Protein AF-A0A1A8K4T9-F1 (afdb_monomer_lite)

Sequence (135 aa):
AVCRKHELTQFELEQASQDLISKKQQREELATGIVRTFSFKGMTNKIFGQEAPEQREARLNLLEELTSEGEEAVKEKTAECDEHAERAVTDILQFKEQKDKDLQEALISYALMQISMCKKGIQV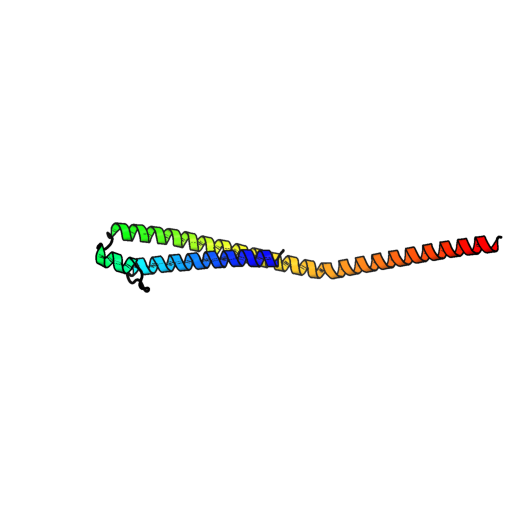WSNARESFLKM

Organism: Nothobranchius kuhntae (NCBI:txid321403)

pLDDT: mean 87.82, std 13.77, range [46.97, 98.44]

Secondary structure (DSSP, 8-state):
-HHHHHHHHHHHHHHHHHHHHHHHHHHHHHHH---SS--HHHHHHHHS-PPPHHHHHHHHHHHHHHHHHHHHHHHHHHHHHHHHHHHHHHHHHHHHHHHHHHHHHHHHHHHHHHHHHHHHHHHHHHHHHHHHHT-

InterPro domains:
  IPR027267 AH/BAR domain superfamily [G3DSA:1.20.1270.60] (1-133)
  IPR034783 Sorting nexin-4 [PTHR46596] (1-135)

Foldseek 3Di:
DLVVVLVVLVVQLVVLVVVLVVLVVVLVCLVVVDPVDPDPVVVCCVVVHHDDPVVSVVVNVVSVVVNVVSVVSSVVSVVVSVVSVVVSVVVVVVCVVVVVVVVVVVVVVVVVVVVVVVVVVVVVVVVVVVVVVVD

Structure (mmCIF, N/CA/C/O backbone):
data_AF-A0A1A8K4T9-F1
#
_entry.id   AF-A0A1A8K4T9-F1
#
loop_
_atom_site.group_PDB
_atom_site.id
_atom_site.type_symbol
_atom_site.label_atom_id
_atom_site.label_alt_id
_atom_site.label_comp_id
_atom_site.label_asym_id
_atom_site.label_entity_id
_atom_site.label_seq_id
_atom_site.pdbx_PDB_ins_code
_atom_site.Cartn_x
_atom_site.Cartn_y
_atom_site.Cartn_z
_atom_site.occupancy
_atom_site.B_iso_or_equiv
_atom_site.auth_seq_id
_atom_site.auth_comp_id
_atom_site.auth_asym_id
_atom_site.auth_atom_id
_atom_site.pdbx_PDB_model_num
ATOM 1 N N . ALA A 1 1 ? 5.969 3.194 -2.133 1.00 80.31 1 ALA A N 1
ATOM 2 C CA . ALA A 1 1 ? 4.819 3.925 -1.557 1.00 80.31 1 ALA A CA 1
ATOM 3 C C . ALA A 1 1 ? 3.693 2.970 -1.161 1.00 80.31 1 ALA A C 1
ATOM 5 O O . ALA A 1 1 ? 3.321 2.983 0.002 1.00 80.31 1 ALA A O 1
ATOM 6 N N . VAL A 1 2 ? 3.224 2.101 -2.070 1.00 89.69 2 VAL A N 1
ATOM 7 C CA . VAL A 1 2 ? 2.132 1.132 -1.826 1.00 89.69 2 VAL A CA 1
ATOM 8 C C . VAL A 1 2 ? 2.368 0.230 -0.604 1.00 89.69 2 VAL A C 1
ATOM 10 O O . VAL A 1 2 ? 1.526 0.210 0.289 1.00 89.69 2 VAL A O 1
ATOM 13 N N . CYS A 1 3 ? 3.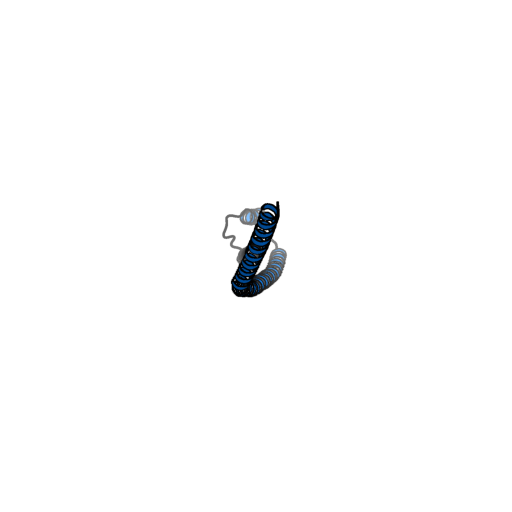526 -0.442 -0.514 1.00 91.31 3 CYS A N 1
ATOM 14 C CA . CYS A 1 3 ? 3.833 -1.340 0.612 1.00 91.31 3 CYS A CA 1
ATOM 15 C C . CYS A 1 3 ? 3.928 -0.593 1.946 1.00 91.31 3 CYS A C 1
ATOM 17 O O . CYS A 1 3 ? 3.291 -0.981 2.911 1.00 91.31 3 CYS A O 1
ATOM 19 N N . ARG A 1 4 ? 4.637 0.543 1.975 1.00 93.88 4 ARG A N 1
ATOM 20 C CA . ARG A 1 4 ? 4.757 1.371 3.185 1.00 93.88 4 ARG A CA 1
ATOM 21 C C . ARG A 1 4 ? 3.402 1.885 3.679 1.00 93.88 4 ARG A C 1
ATOM 23 O O . ARG A 1 4 ? 3.182 1.964 4.878 1.00 93.88 4 ARG A O 1
ATOM 30 N N . LYS A 1 5 ? 2.500 2.258 2.763 1.00 92.50 5 LYS A N 1
ATOM 31 C CA . LYS A 1 5 ? 1.137 2.657 3.132 1.00 92.50 5 LYS A CA 1
ATOM 32 C C . LYS A 1 5 ? 0.361 1.473 3.712 1.00 92.50 5 LYS A C 1
ATOM 34 O O . LYS A 1 5 ? -0.273 1.648 4.738 1.00 92.50 5 LYS A O 1
ATOM 39 N N . HIS A 1 6 ? 0.476 0.289 3.108 1.00 93.69 6 HIS A N 1
ATOM 40 C CA . HIS A 1 6 ? -0.150 -0.930 3.626 1.00 93.69 6 HIS A CA 1
ATOM 41 C C . HIS A 1 6 ? 0.351 -1.286 5.035 1.00 93.69 6 HIS A C 1
ATOM 43 O O . HIS A 1 6 ? -0.455 -1.569 5.908 1.00 93.69 6 HIS A O 1
ATOM 49 N N . GLU A 1 7 ? 1.661 -1.207 5.277 1.00 94.69 7 GLU A N 1
ATOM 50 C CA . GLU A 1 7 ? 2.256 -1.437 6.602 1.00 94.69 7 GLU A CA 1
ATOM 51 C C . GLU A 1 7 ? 1.705 -0.467 7.656 1.00 94.69 7 GLU A C 1
ATOM 53 O O . GLU A 1 7 ? 1.384 -0.882 8.765 1.00 94.69 7 GLU A O 1
ATOM 58 N N . LEU A 1 8 ? 1.567 0.817 7.309 1.00 95.81 8 LEU A N 1
ATOM 59 C CA . LEU A 1 8 ? 1.017 1.829 8.214 1.00 95.81 8 LEU A CA 1
ATOM 60 C C . LEU A 1 8 ? -0.464 1.585 8.522 1.00 95.81 8 LEU A C 1
ATOM 62 O O . LEU A 1 8 ? -0.839 1.574 9.689 1.00 95.81 8 LEU A O 1
ATOM 66 N N . THR A 1 9 ? -1.297 1.352 7.505 1.00 94.38 9 THR A N 1
ATOM 67 C CA . THR A 1 9 ? -2.736 1.116 7.715 1.00 94.38 9 THR A CA 1
ATOM 68 C C . THR A 1 9 ? -2.981 -0.176 8.494 1.00 94.38 9 THR A C 1
ATOM 70 O O . THR A 1 9 ? -3.826 -0.211 9.384 1.00 94.38 9 THR A O 1
ATOM 73 N N . GLN A 1 10 ? -2.192 -1.219 8.216 1.00 95.31 10 GLN A N 1
ATOM 74 C CA . GLN A 1 10 ? -2.229 -2.478 8.957 1.00 95.31 10 GLN A CA 1
ATOM 75 C C . GLN A 1 10 ? -1.843 -2.275 10.428 1.00 95.31 10 GLN A C 1
ATOM 77 O O . GLN A 1 10 ? -2.522 -2.780 11.319 1.00 95.31 10 GLN A O 1
ATOM 82 N N . PHE A 1 11 ? -0.791 -1.497 10.693 1.00 96.88 11 PHE A N 1
ATOM 83 C CA . PHE A 1 11 ? -0.378 -1.166 12.056 1.00 96.88 11 PHE A CA 1
ATOM 84 C C . PHE A 1 11 ? -1.472 -0.407 12.826 1.00 96.88 11 PHE A C 1
ATOM 86 O O . PHE A 1 11 ? -1.756 -0.731 13.977 1.00 96.88 11 PHE A O 1
ATOM 93 N N . GLU A 1 12 ? -2.123 0.572 12.195 1.00 95.94 12 GLU A N 1
ATOM 94 C CA . GLU A 1 12 ? -3.229 1.317 12.811 1.00 95.94 12 GLU A CA 1
ATOM 95 C C . GLU A 1 12 ? -4.427 0.412 13.145 1.00 95.94 12 GLU A C 1
ATOM 97 O O . GLU A 1 12 ? -5.022 0.543 14.218 1.00 95.94 12 GLU A O 1
ATOM 102 N N . LEU A 1 13 ? -4.759 -0.539 12.264 1.00 97.06 13 LEU A N 1
ATOM 103 C CA . LEU A 1 13 ? -5.798 -1.542 12.511 1.00 97.06 13 LEU A CA 1
ATOM 104 C C . LEU A 1 13 ? -5.445 -2.455 13.695 1.00 97.06 13 LEU A C 1
ATOM 106 O O . LEU A 1 13 ? -6.299 -2.739 14.541 1.00 97.06 13 LEU A O 1
ATOM 110 N N . GLU A 1 14 ? -4.197 -2.916 13.769 1.00 97.12 14 GLU A N 1
ATOM 111 C CA . GLU A 1 14 ? -3.710 -3.757 14.865 1.00 97.12 14 GLU A CA 1
ATOM 112 C C . GLU A 1 14 ? -3.765 -3.016 16.204 1.00 97.12 14 GLU A C 1
ATOM 114 O O . GLU A 1 14 ? -4.231 -3.579 17.198 1.00 97.12 14 GLU A O 1
ATOM 119 N N . GLN A 1 15 ? -3.383 -1.736 16.221 1.00 97.12 15 GLN A N 1
ATOM 120 C CA . GLN A 1 15 ? -3.471 -0.891 17.408 1.00 97.12 15 GLN A CA 1
ATOM 121 C C . GLN A 1 15 ? -4.925 -0.701 17.865 1.00 97.12 15 GLN A C 1
ATOM 123 O O . GLN A 1 15 ? -5.238 -0.954 19.030 1.00 97.12 15 GLN A O 1
ATOM 128 N N . ALA A 1 16 ? -5.833 -0.346 16.949 1.00 95.81 16 ALA A N 1
ATOM 129 C CA . ALA A 1 16 ? -7.257 -0.197 17.257 1.00 95.81 16 ALA A CA 1
ATOM 130 C C . ALA A 1 16 ? -7.873 -1.508 17.783 1.00 95.81 16 ALA A C 1
ATOM 132 O O . ALA A 1 16 ? -8.659 -1.509 18.735 1.00 95.81 16 ALA A O 1
ATOM 133 N N . SER A 1 17 ? -7.472 -2.644 17.205 1.00 95.69 17 SER A N 1
ATOM 134 C CA . SER A 1 17 ? -7.921 -3.972 17.633 1.00 95.69 17 SER A CA 1
ATOM 135 C C . SER A 1 17 ? -7.424 -4.314 19.037 1.00 95.69 17 SER A C 1
ATOM 137 O O . SER A 1 17 ? -8.187 -4.828 19.860 1.00 95.69 17 SER A O 1
ATOM 139 N N . GLN A 1 18 ? -6.162 -4.006 19.342 1.00 96.31 18 GLN A N 1
ATOM 140 C CA . GLN A 1 18 ? -5.582 -4.233 20.663 1.00 96.31 18 GLN A CA 1
ATOM 141 C C . GLN A 1 18 ? -6.245 -3.358 21.737 1.00 96.31 18 GLN A C 1
ATOM 143 O O . GLN A 1 18 ? -6.553 -3.851 22.828 1.00 96.31 18 GLN A O 1
ATOM 148 N N . ASP A 1 19 ? -6.528 -2.095 21.421 1.00 94.44 19 ASP A N 1
ATOM 149 C CA . ASP A 1 19 ? -7.235 -1.177 22.316 1.00 94.44 19 ASP A CA 1
ATOM 150 C C . ASP A 1 19 ? -8.654 -1.672 22.623 1.00 94.44 19 ASP A C 1
ATOM 152 O O . ASP A 1 19 ? -9.079 -1.682 23.784 1.00 94.44 19 ASP A O 1
ATOM 156 N N . LEU A 1 20 ? -9.373 -2.164 21.609 1.00 94.31 20 LEU A N 1
ATOM 157 C CA . LEU A 1 20 ? -10.694 -2.762 21.787 1.00 94.31 20 LEU A CA 1
ATOM 158 C C . LEU A 1 20 ? -10.650 -4.006 22.687 1.00 94.31 20 LEU A C 1
ATOM 160 O O . LEU A 1 20 ? -11.482 -4.148 23.586 1.00 94.31 20 LEU A O 1
ATOM 164 N N . ILE A 1 21 ? -9.679 -4.900 22.475 1.00 94.88 21 ILE A N 1
ATOM 165 C CA . ILE A 1 21 ? -9.489 -6.097 23.311 1.00 94.88 21 ILE A CA 1
ATOM 166 C C . ILE A 1 21 ? -9.254 -5.694 24.772 1.00 94.88 21 ILE A C 1
ATOM 168 O O . ILE A 1 21 ? -9.897 -6.239 25.671 1.00 94.88 21 ILE A O 1
ATOM 172 N N . SER A 1 22 ? -8.391 -4.702 25.010 1.00 92.25 22 SER A N 1
ATOM 173 C CA . SER A 1 22 ? -8.107 -4.174 26.349 1.00 92.25 22 SER A CA 1
ATOM 174 C C . SER A 1 22 ? -9.366 -3.616 27.024 1.00 92.25 22 SER A C 1
ATOM 176 O O . SER A 1 22 ? -9.666 -3.965 28.169 1.00 92.25 22 SER A O 1
ATOM 178 N N . LYS A 1 23 ? -10.163 -2.812 26.308 1.00 91.38 23 LYS A N 1
ATOM 179 C CA . LYS A 1 23 ? -11.433 -2.263 26.817 1.00 91.38 23 LYS A CA 1
ATOM 180 C C . LYS A 1 23 ? -12.453 -3.361 27.144 1.00 91.38 23 LYS A C 1
ATOM 182 O O . LYS A 1 23 ? -13.047 -3.342 28.225 1.00 91.38 23 LYS A O 1
ATOM 187 N N . LYS A 1 24 ? -12.607 -4.362 26.268 1.00 90.75 24 LYS A N 1
ATOM 188 C CA . LYS A 1 24 ? -13.483 -5.526 26.505 1.00 90.75 24 LYS A CA 1
ATOM 189 C C . LYS A 1 24 ? -13.058 -6.315 27.741 1.00 90.75 24 LYS A C 1
ATOM 191 O O . LYS A 1 24 ? -13.911 -6.687 28.547 1.00 90.75 24 LYS A O 1
ATOM 196 N N . GLN A 1 25 ? -11.754 -6.513 27.925 1.00 89.06 25 GLN A N 1
ATOM 197 C CA . GLN A 1 25 ? -11.217 -7.184 29.104 1.00 89.06 25 GLN A CA 1
ATOM 198 C C . GLN A 1 25 ? -11.499 -6.389 30.389 1.00 89.06 25 GLN A C 1
ATOM 200 O O . GLN A 1 25 ? -11.975 -6.961 31.368 1.00 89.06 25 GLN A O 1
ATOM 205 N N . GLN A 1 26 ? -11.290 -5.067 30.383 1.00 86.00 26 GLN A N 1
ATOM 206 C CA . GLN A 1 26 ? -11.610 -4.211 31.533 1.00 86.00 26 GLN A CA 1
ATOM 207 C C . GLN A 1 26 ? -13.096 -4.279 31.906 1.00 86.00 26 GLN A C 1
ATOM 209 O O . GLN A 1 26 ? -13.426 -4.360 33.090 1.00 86.00 26 GLN A O 1
ATOM 214 N N . ARG A 1 27 ? -13.994 -4.292 30.910 1.00 87.12 27 ARG A N 1
ATOM 215 C CA . ARG A 1 27 ? -15.441 -4.456 31.125 1.00 87.12 27 ARG A CA 1
ATOM 216 C C . ARG A 1 27 ? -15.764 -5.806 31.764 1.00 87.12 27 ARG A C 1
ATOM 218 O O . ARG A 1 27 ? -16.536 -5.852 32.717 1.00 87.12 27 ARG A O 1
ATOM 225 N N . GLU A 1 28 ? -15.169 -6.894 31.277 1.00 85.25 28 GLU A N 1
ATOM 226 C CA . GLU A 1 28 ? -15.391 -8.242 31.817 1.00 85.25 28 GLU A CA 1
ATOM 227 C C . GLU A 1 28 ? -14.910 -8.366 33.275 1.00 85.25 28 GLU A C 1
ATOM 229 O O . GLU A 1 28 ? -15.619 -8.913 34.126 1.00 85.25 28 GLU A O 1
ATOM 234 N N . GLU A 1 29 ? -13.743 -7.802 33.594 1.00 82.88 29 GLU A N 1
ATOM 235 C CA . GLU A 1 29 ? -13.197 -7.757 34.957 1.00 82.88 29 GLU A CA 1
ATOM 236 C C . GLU A 1 29 ? -14.102 -6.945 35.905 1.00 82.88 29 GLU A C 1
ATOM 238 O O . GLU A 1 29 ? -14.387 -7.380 37.025 1.00 82.88 29 GLU A O 1
ATOM 243 N N . LEU A 1 30 ? -14.621 -5.799 35.447 1.00 79.94 30 LEU A N 1
ATOM 244 C CA . LEU A 1 30 ? -15.561 -4.964 36.206 1.00 79.94 30 LEU A CA 1
ATOM 245 C C . LEU A 1 30 ? -16.948 -5.597 36.363 1.00 79.94 30 LEU A C 1
ATOM 247 O O . LEU A 1 30 ? -17.574 -5.412 37.408 1.00 79.94 30 LEU A O 1
ATOM 251 N N . ALA A 1 31 ? -17.433 -6.359 35.382 1.00 79.44 31 ALA A N 1
ATOM 252 C CA . ALA A 1 31 ? -18.727 -7.038 35.444 1.00 79.44 31 ALA A CA 1
ATOM 253 C C . ALA A 1 31 ? -18.682 -8.263 36.372 1.00 79.44 31 ALA A C 1
ATOM 255 O O . ALA A 1 31 ? -19.521 -8.408 37.260 1.00 79.44 31 ALA A O 1
ATOM 256 N N . THR A 1 32 ? -17.660 -9.109 36.230 1.00 77.62 32 THR A N 1
ATOM 257 C CA . THR A 1 32 ? -17.518 -10.348 37.015 1.00 77.62 32 THR A CA 1
ATOM 258 C C . THR A 1 32 ? -16.976 -10.113 38.425 1.00 77.62 32 THR A C 1
ATOM 260 O O . THR A 1 32 ? -17.182 -10.941 39.310 1.00 77.62 32 THR A O 1
ATOM 263 N N . GLY A 1 33 ? -16.286 -8.990 38.664 1.00 63.62 33 GLY A N 1
ATOM 264 C CA . GLY A 1 33 ? -15.627 -8.699 39.941 1.00 63.62 33 GLY A CA 1
ATOM 265 C C . GLY A 1 33 ? -14.407 -9.587 40.227 1.00 63.62 33 GLY A C 1
ATOM 266 O O . GLY A 1 33 ? -13.808 -9.473 41.297 1.00 63.62 33 GLY A O 1
ATOM 267 N N . ILE A 1 34 ? -14.028 -10.458 39.285 1.00 56.75 34 ILE A N 1
ATOM 268 C CA . ILE A 1 34 ? -12.851 -11.321 39.362 1.00 56.75 34 ILE A CA 1
ATOM 269 C C . ILE A 1 34 ? -11.733 -10.634 38.585 1.00 56.75 34 ILE A C 1
ATOM 271 O O . ILE A 1 34 ? -11.676 -10.693 37.359 1.00 56.75 34 ILE A O 1
ATOM 275 N N . VAL A 1 35 ? -10.812 -9.997 39.306 1.00 55.38 35 VAL A N 1
ATOM 276 C CA . VAL A 1 35 ? -9.570 -9.513 38.700 1.00 55.38 35 VAL A CA 1
ATOM 277 C C . VAL A 1 35 ? -8.670 -10.731 38.479 1.00 55.38 35 VAL A C 1
ATOM 279 O O . VAL A 1 35 ? -8.152 -11.301 39.439 1.00 55.38 35 VAL A O 1
ATOM 282 N N . ARG A 1 36 ? -8.515 -11.178 37.224 1.00 55.78 36 ARG A N 1
ATOM 283 C CA . ARG A 1 36 ? -7.702 -12.366 36.872 1.00 55.78 36 ARG A CA 1
ATOM 284 C C . ARG A 1 36 ? -6.195 -12.153 37.058 1.00 55.78 36 ARG A C 1
ATOM 286 O O . ARG A 1 36 ? -5.424 -13.102 36.963 1.00 55.78 36 ARG A O 1
ATOM 293 N N . THR A 1 37 ? -5.767 -10.932 37.356 1.00 52.06 37 THR A N 1
ATOM 294 C CA . THR A 1 37 ? -4.380 -10.570 37.659 1.00 52.06 37 THR A CA 1
ATOM 295 C C . THR A 1 37 ? -4.277 -9.989 39.070 1.00 52.06 37 THR A C 1
ATOM 297 O O . THR A 1 37 ? -5.177 -9.297 39.542 1.00 52.06 37 THR A O 1
ATOM 300 N N . PHE A 1 38 ? -3.178 -10.274 39.777 1.00 46.97 38 PHE A N 1
ATOM 301 C CA . PHE A 1 38 ? -2.850 -9.658 41.071 1.00 46.97 38 PHE A CA 1
ATOM 302 C C . PHE A 1 38 ? -2.639 -8.143 40.878 1.00 46.97 38 PHE A C 1
ATOM 304 O O . PHE A 1 38 ? -1.526 -7.659 40.706 1.00 46.97 38 PHE A O 1
ATOM 311 N N . SER A 1 39 ? -3.734 -7.390 40.835 1.00 54.22 39 SER A N 1
ATOM 312 C CA . SER A 1 39 ? -3.743 -5.944 40.635 1.00 54.22 39 SER A CA 1
ATOM 313 C C . SER A 1 39 ? -3.827 -5.224 41.975 1.00 54.22 39 SER A C 1
ATOM 315 O O . SER A 1 39 ? -4.618 -5.604 42.844 1.00 54.22 39 SER A O 1
ATOM 317 N N . PHE A 1 40 ? -3.089 -4.120 42.114 1.00 53.97 40 PHE A N 1
ATOM 318 C CA . PHE A 1 40 ? -3.197 -3.192 43.247 1.00 53.97 40 PHE A CA 1
ATOM 319 C C . PHE A 1 40 ? -4.652 -2.752 43.518 1.00 53.97 40 PHE A C 1
ATOM 321 O O . PHE A 1 40 ? -5.004 -2.540 44.677 1.00 53.97 40 PHE A O 1
ATOM 328 N N . LYS A 1 41 ? -5.525 -2.724 42.493 1.00 57.31 41 LYS A N 1
ATOM 329 C CA . LYS A 1 41 ? -6.968 -2.436 42.636 1.00 57.31 41 LYS A CA 1
ATOM 330 C C . LYS A 1 41 ? -7.733 -3.484 43.461 1.00 57.31 41 LYS A C 1
ATOM 332 O O . LYS A 1 41 ? -8.648 -3.142 44.207 1.00 57.31 41 LYS A O 1
ATOM 337 N N . GLY A 1 42 ? -7.347 -4.759 43.370 1.00 56.59 42 GLY A N 1
ATOM 338 C CA . GLY A 1 42 ? -7.932 -5.830 44.186 1.00 56.59 42 GLY A CA 1
ATOM 339 C C . GLY A 1 42 ? -7.529 -5.729 45.661 1.00 56.59 42 GLY A C 1
ATOM 340 O O . GLY A 1 42 ? -8.290 -6.123 46.546 1.00 56.59 42 GLY A O 1
ATOM 341 N N . MET A 1 43 ? -6.354 -5.150 45.930 1.00 57.38 43 MET A N 1
ATOM 342 C CA . MET A 1 43 ? -5.861 -4.901 47.284 1.00 57.38 43 MET A CA 1
ATOM 343 C C . MET A 1 43 ? -6.508 -3.651 47.899 1.00 57.38 43 MET A C 1
ATOM 345 O O . MET A 1 43 ? -6.901 -3.689 49.063 1.00 57.38 43 MET A O 1
ATOM 349 N N . THR A 1 44 ? -6.728 -2.584 47.121 1.00 58.59 44 THR A N 1
ATOM 350 C CA . THR A 1 44 ? -7.448 -1.388 47.593 1.00 58.59 44 THR A CA 1
ATOM 351 C C . THR A 1 44 ? -8.917 -1.663 47.902 1.00 58.59 44 THR A C 1
ATOM 353 O O . THR A 1 44 ? -9.389 -1.173 48.918 1.00 58.59 44 THR A O 1
ATOM 356 N N . ASN A 1 45 ? -9.624 -2.508 47.139 1.00 58.12 45 ASN A N 1
ATOM 357 C CA . ASN A 1 45 ? -11.017 -2.874 47.462 1.00 58.12 45 ASN A CA 1
ATOM 358 C C . ASN A 1 45 ? -11.160 -3.632 48.794 1.00 58.12 45 ASN A C 1
ATOM 360 O O . ASN A 1 45 ? -12.214 -3.576 49.423 1.00 58.12 45 ASN A O 1
ATOM 364 N N . LYS A 1 46 ? -10.109 -4.331 49.246 1.00 58.91 46 LYS A N 1
ATOM 365 C CA . LYS A 1 46 ? -10.085 -4.970 50.573 1.00 58.91 46 LYS A CA 1
ATOM 366 C C . LYS A 1 46 ? -9.728 -3.999 51.704 1.00 58.91 46 LYS A C 1
ATOM 368 O O . LYS A 1 46 ? -10.051 -4.291 52.849 1.00 58.91 46 LYS A O 1
ATOM 373 N N . ILE A 1 47 ? -9.071 -2.877 51.398 1.00 56.97 47 ILE A N 1
ATOM 374 C CA . ILE A 1 47 ? -8.564 -1.909 52.388 1.00 56.97 47 ILE A CA 1
ATOM 375 C C . ILE A 1 47 ? -9.478 -0.675 52.514 1.00 56.97 47 ILE A C 1
ATOM 377 O O . ILE A 1 47 ? -9.608 -0.130 53.604 1.00 56.97 47 ILE A O 1
ATOM 381 N N . PHE A 1 48 ? -10.144 -0.253 51.435 1.00 60.12 48 PHE A N 1
ATOM 382 C CA . PHE A 1 48 ? -10.944 0.979 51.366 1.00 60.12 48 PHE A CA 1
ATOM 383 C C . PHE A 1 48 ? -12.461 0.745 51.239 1.00 60.12 48 PHE A C 1
ATOM 385 O O . PHE A 1 48 ? -13.224 1.707 51.227 1.00 60.12 48 PHE A O 1
ATOM 392 N N . GLY A 1 49 ? -12.908 -0.515 51.206 1.00 58.22 49 GLY A N 1
ATOM 393 C CA . GLY A 1 49 ? -14.317 -0.884 51.039 1.00 58.22 49 GLY A CA 1
ATOM 394 C C . GLY A 1 49 ? -14.722 -1.076 49.574 1.00 58.22 49 GLY A C 1
ATOM 395 O O . GLY A 1 49 ? -14.023 -0.651 48.655 1.00 58.22 49 GLY A O 1
ATOM 396 N N . GLN A 1 50 ? -15.842 -1.774 49.353 1.00 61.47 50 GLN A N 1
ATOM 397 C CA . GLN A 1 50 ? -16.414 -1.939 48.016 1.00 61.47 50 GLN A CA 1
ATOM 398 C C . GLN A 1 50 ? -16.867 -0.585 47.469 1.00 61.47 50 GLN A C 1
ATOM 400 O O . GLN A 1 50 ? -17.549 0.178 48.150 1.00 61.47 50 GLN A O 1
ATOM 405 N N . GLU A 1 51 ? -16.497 -0.319 46.220 1.00 65.19 51 GLU A N 1
ATOM 406 C CA . GLU A 1 51 ? -16.984 0.821 45.453 1.00 65.19 51 GLU A CA 1
ATOM 407 C C . GLU A 1 51 ? -18.522 0.829 45.420 1.00 65.19 51 GLU A C 1
ATOM 409 O O . GLU A 1 51 ? -19.147 -0.229 45.291 1.00 65.19 51 GLU A O 1
ATOM 414 N N . ALA A 1 52 ? -19.131 2.012 45.569 1.00 70.62 52 ALA A N 1
ATOM 415 C CA . ALA A 1 52 ? -20.583 2.142 45.599 1.00 70.62 52 ALA A CA 1
ATOM 416 C C . ALA A 1 52 ? -21.195 1.573 44.302 1.00 70.62 52 ALA A C 1
ATOM 418 O O . ALA A 1 52 ? -20.649 1.811 43.219 1.00 70.62 52 ALA A O 1
ATOM 419 N N . PRO A 1 53 ? -22.322 0.842 44.378 1.00 72.94 53 PRO A N 1
ATOM 420 C CA . PRO A 1 53 ? -22.917 0.180 43.216 1.00 72.94 53 PRO A CA 1
ATOM 421 C C . PRO A 1 53 ? -23.208 1.155 42.064 1.00 72.94 53 PRO A C 1
ATOM 423 O O . PRO A 1 53 ? -22.918 0.828 40.917 1.00 72.94 53 PRO A O 1
ATOM 426 N N . GLU A 1 54 ? -23.634 2.382 42.373 1.00 77.94 54 GLU A N 1
ATOM 427 C CA . GLU A 1 54 ? -23.854 3.451 41.386 1.00 77.94 54 GLU A CA 1
ATOM 428 C C . GLU A 1 54 ? -22.567 3.866 40.647 1.00 77.94 54 GLU A C 1
ATOM 430 O O . GLU A 1 54 ? -22.582 4.096 39.439 1.00 77.94 54 GLU A O 1
ATOM 435 N N . GLN A 1 55 ? -21.419 3.924 41.335 1.00 78.56 55 GLN A N 1
ATOM 436 C CA . GLN A 1 55 ? -20.135 4.265 40.705 1.00 78.56 55 GLN A CA 1
ATOM 437 C C . GLN A 1 55 ? -19.615 3.133 39.813 1.00 78.56 55 GLN A C 1
ATOM 439 O O . GLN A 1 55 ? -19.008 3.390 38.769 1.00 78.56 55 GLN A O 1
ATOM 444 N N . ARG A 1 56 ? -19.863 1.879 40.205 1.00 77.31 56 ARG A N 1
ATOM 445 C CA . ARG A 1 56 ? -19.526 0.704 39.394 1.00 77.31 56 ARG A CA 1
ATOM 446 C C . ARG A 1 56 ? -20.369 0.652 38.122 1.00 77.31 56 ARG A C 1
ATOM 448 O O . ARG A 1 56 ? -19.823 0.397 37.052 1.00 77.31 56 ARG A O 1
ATOM 455 N N . GLU A 1 57 ? -21.665 0.920 38.234 1.00 83.00 57 GLU A N 1
ATOM 456 C CA . GLU A 1 57 ? -22.591 0.972 37.101 1.00 83.00 57 GLU A CA 1
ATOM 457 C C . GLU A 1 57 ? -22.232 2.107 36.132 1.00 83.00 57 GLU A C 1
ATOM 459 O O . GLU A 1 57 ? -22.103 1.871 34.933 1.00 83.00 57 GLU A O 1
ATOM 464 N N . ALA A 1 58 ? -21.921 3.304 36.642 1.00 85.75 58 ALA A N 1
ATOM 465 C CA . ALA A 1 58 ? -21.457 4.417 35.813 1.00 85.75 58 ALA A CA 1
ATOM 466 C C . ALA A 1 58 ? -20.176 4.081 35.021 1.00 85.75 58 ALA A C 1
ATOM 468 O O . ALA A 1 58 ? -20.060 4.427 33.846 1.00 85.75 58 ALA A O 1
ATOM 469 N N . ARG A 1 59 ? -19.216 3.371 35.633 1.00 84.81 59 ARG A N 1
ATOM 470 C CA . ARG A 1 59 ? -18.000 2.913 34.935 1.00 84.81 59 ARG A CA 1
ATOM 471 C C . ARG A 1 59 ? -18.265 1.812 33.916 1.00 84.81 59 ARG A C 1
ATOM 473 O O . ARG A 1 59 ? -17.581 1.776 32.898 1.00 84.81 59 ARG A O 1
ATOM 480 N N . LEU A 1 60 ? -19.211 0.914 34.189 1.00 86.75 60 LEU A N 1
ATOM 481 C CA . LEU A 1 60 ? -19.620 -0.113 33.231 1.00 86.75 60 LEU A CA 1
ATOM 482 C C . LEU A 1 60 ? -20.247 0.522 31.989 1.00 86.75 60 LEU A C 1
ATOM 484 O O . LEU A 1 60 ? -19.833 0.180 30.886 1.00 86.75 60 LEU A O 1
ATOM 488 N N . ASN A 1 61 ? -21.143 1.494 32.172 1.00 90.12 61 ASN A N 1
ATOM 489 C CA . ASN A 1 61 ? -21.767 2.225 31.068 1.00 90.12 61 ASN A CA 1
ATOM 490 C C . ASN A 1 61 ? -20.723 2.973 30.225 1.00 90.12 61 ASN A C 1
ATOM 492 O O . ASN A 1 61 ? -20.735 2.872 29.002 1.00 90.12 61 ASN A O 1
ATOM 496 N N . LEU A 1 62 ? -19.760 3.644 30.871 1.00 91.75 62 LEU A N 1
ATOM 497 C CA . LEU A 1 62 ? -18.657 4.305 30.167 1.00 91.75 62 LEU A CA 1
ATOM 498 C C . LEU A 1 62 ? -17.799 3.309 29.368 1.00 91.75 62 LEU A C 1
ATOM 500 O O . LEU A 1 62 ? -17.425 3.579 28.232 1.00 91.75 62 LEU A O 1
ATOM 504 N N . LEU A 1 63 ? -17.465 2.151 29.946 1.00 90.38 63 LEU A N 1
ATOM 505 C CA . LEU A 1 63 ? -16.700 1.123 29.233 1.00 90.38 63 LEU A CA 1
ATOM 506 C C . LEU A 1 63 ? -17.484 0.514 28.071 1.00 90.38 63 LEU A C 1
ATOM 508 O O . LEU A 1 63 ? -16.871 0.098 27.092 1.00 90.38 63 LEU A O 1
ATOM 512 N N . GLU A 1 64 ? -18.807 0.441 28.169 1.00 92.38 64 GLU A N 1
ATOM 513 C CA . GLU A 1 64 ? -19.677 -0.036 27.098 1.00 92.38 64 GLU A CA 1
A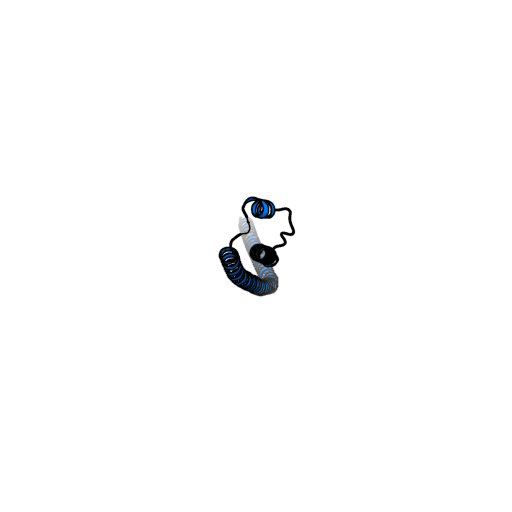TOM 514 C C . GLU A 1 64 ? -19.716 0.949 25.925 1.00 92.38 64 GLU A C 1
ATOM 516 O O . GLU A 1 64 ? -19.493 0.533 24.790 1.00 92.38 64 GLU A O 1
ATOM 521 N N . GLU A 1 65 ? -19.852 2.248 26.199 1.00 94.62 65 GLU A N 1
ATOM 522 C CA . GLU A 1 65 ? -19.735 3.314 25.194 1.00 94.62 65 GLU A CA 1
ATOM 523 C C . GLU A 1 65 ? -18.358 3.285 24.512 1.00 94.62 65 GLU A C 1
ATOM 525 O O . GLU A 1 65 ? -18.263 3.131 23.296 1.00 94.62 65 GLU A O 1
ATOM 530 N N . LEU A 1 66 ? -17.276 3.273 25.298 1.00 93.00 66 LEU A N 1
ATOM 531 C CA . LEU A 1 66 ? -15.905 3.195 24.783 1.00 93.00 66 LEU A CA 1
ATOM 532 C C . LEU A 1 66 ? -15.620 1.907 23.994 1.00 93.00 66 LEU A C 1
ATOM 534 O O . LEU A 1 66 ? -14.710 1.899 23.157 1.00 93.00 66 LEU A O 1
ATOM 538 N N . THR A 1 67 ? -16.321 0.811 24.304 1.00 93.69 67 THR A N 1
ATOM 539 C CA . THR A 1 67 ? -16.233 -0.454 23.559 1.00 93.69 67 THR A CA 1
ATOM 540 C C . THR A 1 67 ? -16.961 -0.328 22.229 1.00 93.69 67 THR A C 1
ATOM 542 O O . THR A 1 67 ? -16.392 -0.721 21.217 1.00 93.69 67 THR A O 1
ATOM 545 N N . SER A 1 68 ? -18.159 0.262 22.214 1.00 96.50 68 SER A N 1
ATOM 546 C CA . SER A 1 68 ? -18.913 0.532 20.986 1.00 96.50 68 SER A CA 1
ATOM 547 C C . SER A 1 68 ? -18.121 1.426 20.028 1.00 96.50 68 SER A C 1
ATOM 549 O O . SER A 1 68 ? -17.968 1.088 18.858 1.00 96.50 68 SER A O 1
ATOM 551 N N . GLU A 1 69 ? -17.539 2.518 20.530 1.00 95.19 69 GLU A N 1
ATOM 552 C CA . GLU A 1 69 ? -16.655 3.390 19.744 1.00 95.19 69 GLU A CA 1
ATOM 553 C C . GLU A 1 69 ? -15.431 2.634 19.207 1.00 95.19 69 GLU A C 1
ATOM 555 O O . GLU A 1 69 ? -15.019 2.816 18.064 1.00 95.19 69 GLU A O 1
ATOM 560 N N . GLY A 1 70 ? -14.841 1.754 20.024 1.00 95.38 70 GLY A N 1
ATOM 561 C CA . GLY A 1 70 ? -13.705 0.931 19.609 1.00 95.38 70 GLY A CA 1
ATOM 562 C C . GLY A 1 70 ? -14.064 -0.085 18.520 1.00 95.38 70 GLY A C 1
ATOM 563 O O . GLY A 1 70 ? -13.263 -0.324 17.620 1.00 95.38 70 GLY A O 1
ATOM 564 N N . GLU A 1 71 ? -15.261 -0.674 18.574 1.00 96.81 71 GLU A N 1
ATOM 565 C CA . GLU A 1 71 ? -15.770 -1.568 17.526 1.00 96.81 71 GLU A CA 1
ATOM 566 C C . GLU A 1 71 ? -15.975 -0.826 16.206 1.00 96.81 71 GLU A C 1
ATOM 568 O O . GLU A 1 71 ? -15.606 -1.342 15.148 1.00 96.81 71 GLU A O 1
ATOM 573 N N . GLU A 1 72 ? -16.509 0.394 16.265 1.00 97.31 72 GLU A N 1
ATOM 574 C CA . GLU A 1 72 ? -16.665 1.250 15.091 1.00 97.31 72 GLU A CA 1
ATOM 575 C C . GLU A 1 72 ? -15.307 1.649 14.496 1.00 97.31 72 GLU A C 1
ATOM 577 O O . GLU A 1 72 ? -15.111 1.501 13.290 1.00 97.31 72 GLU A O 1
ATOM 582 N N . ALA A 1 73 ? -14.333 2.024 15.330 1.00 95.69 73 ALA A N 1
ATOM 583 C CA . ALA A 1 73 ? -12.980 2.360 14.884 1.00 95.69 73 ALA A CA 1
ATOM 584 C C . ALA A 1 73 ? -12.267 1.178 14.201 1.00 95.69 73 ALA A C 1
ATOM 586 O O . ALA A 1 73 ? -11.648 1.342 13.149 1.00 95.69 73 ALA A O 1
ATOM 587 N N . VAL A 1 74 ? -12.375 -0.037 14.757 1.00 97.56 74 VAL A N 1
ATOM 588 C CA . VAL A 1 74 ? -11.821 -1.250 14.125 1.00 97.56 74 VAL A CA 1
ATOM 589 C C . VAL A 1 74 ? -12.501 -1.517 12.785 1.00 97.56 74 VAL A C 1
ATOM 591 O O . VAL A 1 74 ? -11.830 -1.850 11.806 1.00 97.56 74 VAL A O 1
ATOM 594 N N . LYS A 1 75 ? -13.824 -1.349 12.712 1.00 97.75 75 LYS A N 1
ATOM 595 C CA . LYS A 1 75 ? -14.587 -1.534 11.475 1.00 97.75 75 LYS A CA 1
ATOM 596 C C . LYS A 1 75 ? -14.169 -0.533 10.396 1.00 97.75 75 LYS A C 1
ATOM 598 O O . LYS A 1 75 ? -13.963 -0.938 9.254 1.00 97.75 75 LYS A O 1
ATOM 603 N N . GLU A 1 76 ? -14.013 0.739 10.752 1.00 97.44 76 GLU A N 1
ATOM 604 C CA . GLU A 1 76 ? -13.534 1.788 9.847 1.00 97.44 76 GLU A CA 1
ATOM 605 C C . GLU A 1 76 ? -12.124 1.473 9.330 1.00 97.44 76 GLU A C 1
ATOM 607 O O . GLU A 1 76 ? -11.898 1.448 8.119 1.00 97.44 76 GLU A O 1
ATOM 612 N N . LYS A 1 77 ? -11.191 1.137 10.229 1.00 96.56 77 LYS A N 1
ATOM 613 C CA . LYS A 1 77 ? -9.804 0.812 9.861 1.00 96.56 77 LYS A CA 1
ATOM 614 C C . LYS A 1 77 ? -9.683 -0.453 9.018 1.00 96.56 77 LYS A C 1
ATOM 616 O O . LYS A 1 77 ? -8.825 -0.523 8.139 1.00 96.56 77 LYS A O 1
ATOM 621 N N . THR A 1 78 ? -10.558 -1.431 9.243 1.00 97.00 78 THR A N 1
ATOM 622 C CA . THR A 1 78 ? -10.642 -2.632 8.401 1.00 97.00 78 THR A CA 1
ATOM 623 C C . THR A 1 78 ? -11.054 -2.253 6.980 1.00 97.00 78 THR A C 1
ATOM 625 O O . THR A 1 78 ? -10.375 -2.626 6.028 1.00 97.00 78 THR A O 1
ATOM 628 N N . ALA A 1 79 ? -12.107 -1.44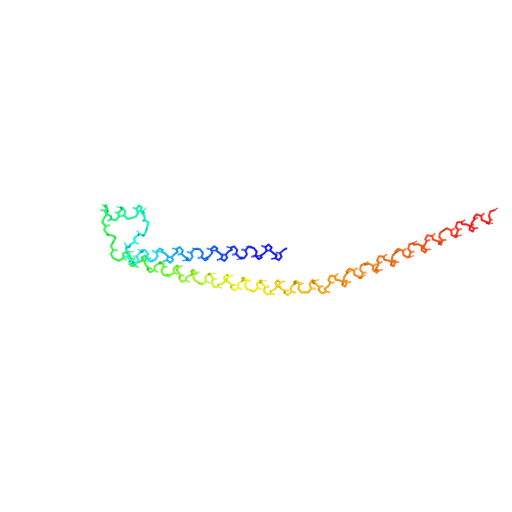0 6.835 1.00 97.44 79 ALA A N 1
ATOM 629 C CA . ALA A 1 79 ? -12.571 -0.984 5.528 1.00 97.44 79 ALA A CA 1
ATOM 630 C C . ALA A 1 79 ? -11.501 -0.164 4.780 1.00 97.44 79 ALA A C 1
ATOM 632 O O . ALA A 1 79 ? -11.329 -0.332 3.574 1.00 97.44 79 ALA A O 1
ATOM 633 N N . GLU A 1 80 ? -10.744 0.680 5.488 1.00 95.62 80 GLU A N 1
ATOM 634 C CA . GLU A 1 80 ? -9.624 1.432 4.909 1.00 95.62 80 GLU A CA 1
ATOM 635 C C . GLU A 1 80 ? -8.507 0.504 4.394 1.00 95.62 80 GLU A C 1
ATOM 637 O O . GLU A 1 80 ? -7.968 0.719 3.301 1.00 95.62 80 GLU A O 1
ATOM 642 N N . CYS A 1 81 ? -8.170 -0.547 5.152 1.00 95.12 81 CYS A N 1
ATOM 643 C CA . CYS A 1 81 ? -7.181 -1.545 4.740 1.00 95.12 81 CYS A CA 1
ATOM 644 C C . CYS A 1 81 ? -7.626 -2.306 3.488 1.00 95.12 81 CYS A C 1
ATOM 646 O O . CYS A 1 81 ? -6.823 -2.462 2.563 1.00 95.12 81 CYS A O 1
ATOM 648 N N . ASP A 1 82 ? -8.890 -2.726 3.435 1.00 96.00 82 ASP A N 1
ATOM 649 C CA . ASP A 1 82 ? -9.461 -3.439 2.290 1.00 96.00 82 ASP A CA 1
ATOM 650 C C . ASP A 1 82 ? -9.464 -2.554 1.035 1.00 96.00 82 ASP A C 1
ATOM 652 O O . ASP A 1 82 ? -8.950 -2.948 -0.015 1.00 96.00 82 ASP A O 1
ATOM 656 N N . GLU A 1 83 ? -9.930 -1.306 1.149 1.00 95.81 83 GLU A N 1
ATOM 657 C CA . GLU A 1 83 ? -9.932 -0.345 0.039 1.00 95.81 83 GLU A CA 1
ATOM 658 C C . GLU A 1 83 ? -8.504 -0.041 -0.451 1.00 95.81 83 GLU A C 1
ATOM 660 O O . GLU A 1 83 ? -8.249 0.163 -1.644 1.00 95.81 83 GLU A O 1
ATOM 665 N N . HIS A 1 84 ? -7.528 0.034 0.459 1.00 94.94 84 HIS A N 1
ATOM 666 C CA . HIS A 1 84 ? -6.126 0.194 0.075 1.00 94.94 84 HIS A CA 1
ATOM 667 C C . HIS A 1 84 ? -5.584 -1.052 -0.630 1.00 94.94 84 HIS A C 1
ATOM 669 O O . HIS A 1 84 ? -4.871 -0.909 -1.624 1.00 94.94 84 HIS A O 1
ATOM 675 N N . ALA A 1 85 ? -5.930 -2.255 -0.170 1.00 94.12 85 ALA A N 1
ATOM 676 C CA . ALA A 1 85 ? -5.507 -3.505 -0.792 1.00 94.12 85 ALA A CA 1
ATOM 677 C C . ALA A 1 85 ? -6.051 -3.644 -2.224 1.00 94.12 85 ALA A C 1
ATOM 679 O O . ALA A 1 85 ? -5.285 -3.953 -3.140 1.00 94.12 85 ALA A O 1
ATOM 680 N N . GLU A 1 86 ? -7.330 -3.343 -2.453 1.00 95.56 86 GLU A N 1
ATOM 681 C CA . GLU A 1 86 ? -7.935 -3.390 -3.792 1.00 95.56 86 GLU A CA 1
ATOM 682 C C . GLU A 1 86 ? -7.278 -2.400 -4.765 1.00 95.56 86 GLU A C 1
ATOM 684 O O . GLU A 1 86 ? -6.928 -2.749 -5.903 1.00 95.56 86 GLU A O 1
ATOM 689 N N . ARG A 1 87 ? -7.034 -1.166 -4.307 1.00 95.19 87 ARG A N 1
ATOM 690 C CA . ARG A 1 87 ? -6.319 -0.152 -5.098 1.00 95.19 87 ARG A CA 1
ATOM 691 C C . ARG A 1 87 ? -4.884 -0.577 -5.390 1.00 95.19 87 ARG A C 1
ATOM 693 O O . ARG A 1 87 ? -4.450 -0.512 -6.536 1.00 95.19 87 ARG A O 1
ATOM 700 N N . ALA A 1 88 ? -4.172 -1.084 -4.387 1.00 95.38 88 ALA A N 1
ATOM 701 C CA . ALA A 1 88 ? -2.806 -1.572 -4.534 1.00 95.38 88 ALA A CA 1
ATOM 702 C C . ALA A 1 88 ? -2.698 -2.692 -5.578 1.00 95.38 88 ALA A C 1
ATOM 704 O O . ALA A 1 88 ? -1.771 -2.695 -6.389 1.00 95.38 88 ALA A O 1
ATOM 705 N N . VAL A 1 89 ? -3.647 -3.632 -5.586 1.00 94.44 89 VAL A N 1
ATOM 706 C CA . VAL A 1 89 ? -3.699 -4.702 -6.592 1.00 94.44 89 VAL A CA 1
ATOM 707 C C . VAL A 1 89 ? -3.880 -4.117 -7.990 1.00 94.44 89 VAL A C 1
ATOM 709 O O . VAL A 1 89 ? -3.157 -4.505 -8.910 1.00 94.44 89 VAL A O 1
ATOM 712 N N . THR A 1 90 ? -4.795 -3.161 -8.144 1.00 95.50 90 THR A N 1
ATOM 713 C CA . THR A 1 90 ? -5.047 -2.490 -9.425 1.00 95.50 90 THR A CA 1
ATOM 714 C C . THR A 1 90 ? -3.792 -1.781 -9.940 1.00 95.50 90 THR A C 1
ATOM 716 O O . THR A 1 90 ? -3.386 -2.012 -11.080 1.00 95.50 90 THR A O 1
ATOM 719 N N . ASP A 1 91 ? -3.119 -1.008 -9.086 1.00 94.44 91 ASP A N 1
ATOM 720 C CA . ASP A 1 91 ? -1.881 -0.299 -9.429 1.00 94.44 91 ASP A CA 1
ATOM 721 C C . ASP A 1 91 ? -0.770 -1.269 -9.859 1.00 94.44 91 ASP A C 1
ATOM 723 O O . ASP A 1 91 ? -0.064 -1.038 -10.844 1.00 94.44 91 ASP A O 1
ATOM 727 N N . ILE A 1 92 ? -0.617 -2.393 -9.149 1.00 92.94 92 ILE A N 1
ATOM 728 C CA . ILE A 1 92 ? 0.385 -3.417 -9.475 1.00 92.94 92 ILE A CA 1
ATOM 729 C C . ILE A 1 92 ? 0.096 -4.053 -10.838 1.00 92.94 92 ILE A C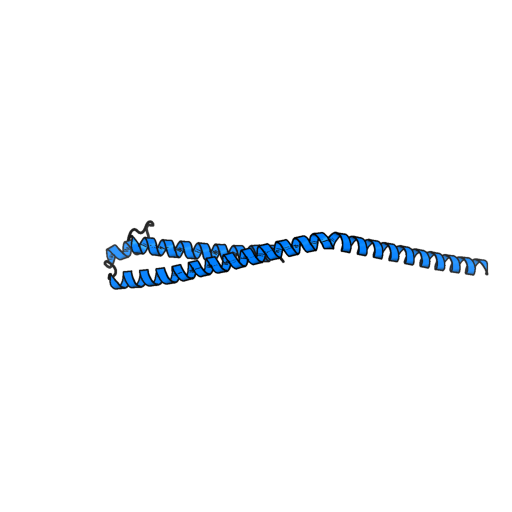 1
ATOM 731 O O . ILE A 1 92 ? 1.030 -4.311 -11.602 1.00 92.94 92 ILE A O 1
ATOM 735 N N . LEU A 1 93 ? -1.170 -4.332 -11.148 1.00 93.31 93 LEU A N 1
ATOM 736 C CA . LEU A 1 93 ? -1.560 -4.905 -12.437 1.00 93.31 93 LEU A CA 1
ATOM 737 C C . LEU A 1 93 ? -1.292 -3.929 -13.584 1.00 93.31 93 LEU A C 1
ATOM 739 O O . LEU A 1 93 ? -0.680 -4.320 -14.578 1.00 93.31 93 LEU A O 1
ATOM 743 N N . GLN A 1 94 ? -1.662 -2.659 -13.418 1.00 94.00 94 GLN A N 1
ATOM 744 C CA . GLN A 1 94 ? -1.391 -1.614 -14.407 1.00 94.00 94 GLN A CA 1
ATOM 745 C C . GLN A 1 94 ? 0.111 -1.428 -14.635 1.00 94.00 94 GLN A C 1
ATOM 747 O O . GLN A 1 94 ? 0.568 -1.419 -15.778 1.00 94.00 94 GLN A O 1
ATOM 752 N N . PHE A 1 95 ? 0.901 -1.376 -13.559 1.00 95.12 95 PHE A N 1
ATOM 753 C CA . PHE A 1 95 ? 2.356 -1.292 -13.655 1.00 95.12 95 PHE A CA 1
ATOM 754 C C . PHE A 1 95 ? 2.948 -2.476 -14.427 1.00 95.12 95 PHE A C 1
ATOM 756 O O . PHE A 1 95 ? 3.823 -2.293 -15.274 1.00 95.12 95 PHE A O 1
ATOM 763 N N . LYS A 1 96 ? 2.472 -3.700 -14.161 1.00 91.56 96 LYS A N 1
ATOM 764 C CA . LYS A 1 96 ? 2.933 -4.895 -14.879 1.00 91.56 96 LYS A CA 1
ATOM 765 C C . LYS A 1 96 ? 2.638 -4.815 -16.373 1.00 91.56 96 LYS A C 1
ATOM 767 O O . LYS A 1 96 ? 3.491 -5.214 -17.158 1.00 91.56 96 LYS A O 1
ATOM 772 N N . GLU A 1 97 ? 1.474 -4.298 -16.758 1.00 91.88 97 GLU A N 1
ATOM 773 C CA . GLU A 1 97 ? 1.114 -4.153 -18.170 1.00 91.88 97 GLU A CA 1
ATOM 774 C C . GLU A 1 97 ? 1.928 -3.056 -18.879 1.00 91.88 97 GLU A C 1
ATOM 776 O O . GLU A 1 97 ? 2.281 -3.197 -20.051 1.00 91.88 97 GLU A O 1
ATOM 781 N N . GLN A 1 98 ? 2.236 -1.963 -18.179 1.00 95.44 98 GLN A N 1
ATOM 782 C CA . GLN A 1 98 ? 2.936 -0.809 -18.751 1.00 95.44 98 GLN A CA 1
ATOM 783 C C . GLN A 1 98 ? 4.451 -1.007 -18.837 1.00 95.44 98 GLN A C 1
ATOM 785 O O . GLN A 1 98 ? 5.052 -0.658 -19.850 1.00 95.44 98 GLN A O 1
ATOM 790 N N . LYS A 1 99 ? 5.072 -1.631 -17.827 1.00 95.69 99 LYS A N 1
ATOM 791 C CA . LYS A 1 99 ? 6.536 -1.747 -17.704 1.00 95.69 99 LYS A CA 1
ATOM 792 C C . LYS A 1 99 ? 7.217 -2.272 -18.970 1.00 95.69 99 LYS A C 1
ATOM 794 O O . LYS A 1 99 ? 8.277 -1.777 -19.346 1.00 95.69 99 LYS A O 1
ATOM 799 N N . ASP A 1 100 ? 6.651 -3.303 -19.594 1.00 92.19 100 ASP A N 1
ATOM 800 C CA . ASP A 1 100 ? 7.270 -3.922 -20.769 1.00 92.19 100 ASP A CA 1
ATOM 801 C C . ASP A 1 100 ? 7.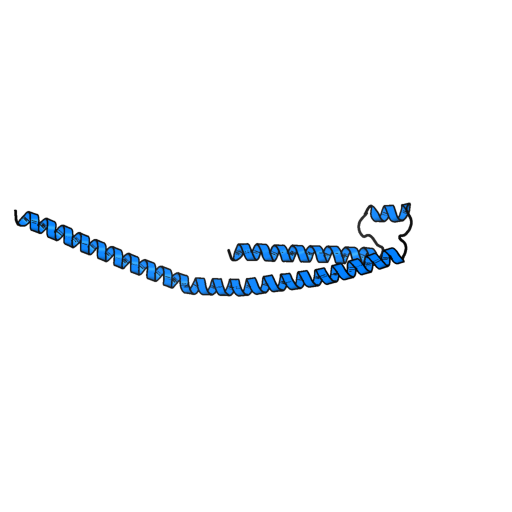151 -3.029 -22.008 1.00 92.19 100 ASP A C 1
ATOM 803 O O . ASP A 1 100 ? 8.118 -2.912 -22.763 1.00 92.19 100 ASP A O 1
ATOM 807 N N . LYS A 1 101 ? 6.009 -2.347 -22.172 1.00 95.12 101 LYS A N 1
ATOM 808 C CA . LYS A 1 101 ? 5.784 -1.384 -23.258 1.00 95.12 101 LYS A CA 1
ATOM 809 C C . LYS A 1 101 ? 6.750 -0.205 -23.130 1.00 95.12 101 LYS A C 1
ATOM 811 O O . LYS A 1 101 ? 7.478 0.083 -24.077 1.00 95.12 101 LYS A O 1
ATOM 816 N N . ASP A 1 102 ? 6.844 0.384 -21.941 1.00 97.19 102 ASP A N 1
ATOM 817 C CA . ASP A 1 102 ? 7.723 1.528 -21.675 1.00 97.19 102 ASP A CA 1
ATOM 818 C C . ASP A 1 102 ? 9.198 1.173 -21.903 1.00 97.19 102 ASP A C 1
ATOM 820 O O . ASP A 1 102 ? 9.949 1.923 -22.531 1.00 97.19 102 ASP A O 1
ATOM 824 N N . LEU A 1 103 ? 9.626 -0.005 -21.432 1.00 96.38 103 LEU A N 1
ATOM 825 C CA . LEU A 1 103 ? 10.993 -0.473 -21.638 1.00 96.38 103 LEU A CA 1
ATOM 826 C C . LEU A 1 103 ? 11.283 -0.708 -23.123 1.00 96.38 103 LEU A C 1
ATOM 828 O O . LEU A 1 103 ? 12.346 -0.324 -23.616 1.00 96.38 103 LEU A O 1
ATOM 832 N N . GLN A 1 104 ? 10.349 -1.326 -23.843 1.00 96.69 104 GLN A N 1
ATOM 833 C CA . GLN A 1 104 ? 10.487 -1.566 -25.272 1.00 96.69 104 GLN A CA 1
ATOM 834 C C . GLN A 1 104 ? 10.592 -0.248 -26.050 1.00 96.69 104 GLN A C 1
ATOM 836 O O . GLN A 1 104 ? 11.490 -0.102 -26.881 1.00 96.69 104 GLN A O 1
ATOM 841 N N . GLU A 1 105 ? 9.734 0.729 -25.762 1.00 97.56 105 GLU A N 1
ATOM 842 C CA . GLU A 1 105 ? 9.769 2.049 -26.398 1.00 97.56 105 GLU A CA 1
ATOM 843 C C . GLU A 1 105 ? 11.068 2.804 -26.100 1.00 97.56 105 GLU A C 1
ATOM 845 O O . GLU A 1 105 ? 11.674 3.382 -27.011 1.00 97.56 105 GLU A O 1
ATOM 850 N N . ALA A 1 106 ? 11.550 2.751 -24.855 1.00 98.00 106 ALA A N 1
ATOM 851 C CA . ALA A 1 106 ? 12.821 3.354 -24.469 1.00 98.00 106 ALA A CA 1
ATOM 852 C C . ALA A 1 106 ? 14.004 2.724 -25.224 1.00 98.00 106 ALA A C 1
ATOM 854 O O . ALA A 1 106 ? 14.866 3.439 -25.743 1.00 98.00 106 ALA A O 1
ATOM 855 N N . LEU A 1 107 ? 14.030 1.392 -25.346 1.00 98.19 107 LEU A N 1
ATOM 856 C CA . LEU A 1 107 ? 15.079 0.671 -26.071 1.00 98.19 107 LEU A CA 1
ATOM 857 C C . LEU A 1 107 ? 15.042 0.949 -27.578 1.00 98.19 107 LEU A C 1
ATOM 859 O O . LEU A 1 107 ? 16.093 1.172 -28.183 1.00 98.19 107 LEU A O 1
ATOM 863 N N . ILE A 1 108 ? 13.853 0.988 -28.184 1.00 98.25 108 ILE A N 1
ATOM 864 C CA . ILE A 1 108 ? 13.685 1.354 -29.598 1.00 98.25 108 ILE A CA 1
ATOM 865 C C . ILE A 1 108 ? 14.179 2.783 -29.829 1.00 98.25 108 ILE A C 1
ATOM 867 O O . ILE A 1 108 ? 14.974 3.025 -30.739 1.00 98.25 108 ILE A O 1
ATOM 871 N N . SER A 1 109 ? 13.766 3.723 -28.979 1.00 98.31 109 SER A N 1
ATOM 872 C CA . SER A 1 109 ? 14.180 5.126 -29.065 1.00 98.31 109 SER A CA 1
ATOM 873 C C . SER A 1 109 ? 15.696 5.274 -28.940 1.00 98.31 109 SER A C 1
ATOM 875 O O . SER A 1 109 ? 16.324 5.994 -29.721 1.00 98.31 109 SER A O 1
ATOM 877 N N . TYR A 1 110 ? 16.307 4.532 -28.015 1.00 98.38 110 TYR A N 1
ATOM 878 C CA . TYR A 1 110 ? 17.756 4.487 -27.865 1.00 98.38 110 TYR A CA 1
ATOM 879 C C . TYR A 1 110 ? 18.446 3.941 -29.123 1.00 98.38 110 TYR A C 1
ATOM 881 O O . TYR A 1 110 ? 19.387 4.562 -29.620 1.00 98.38 110 TYR A O 1
ATOM 889 N N . ALA A 1 111 ? 17.964 2.831 -29.686 1.00 98.44 111 ALA A N 1
ATOM 890 C CA . ALA A 1 111 ? 18.528 2.253 -30.905 1.00 98.44 111 ALA A CA 1
ATOM 891 C C . ALA A 1 111 ? 18.448 3.227 -32.093 1.00 98.44 111 ALA A C 1
ATOM 893 O O . ALA A 1 111 ? 19.434 3.419 -32.808 1.00 98.44 111 ALA A O 1
ATOM 894 N N . LEU A 1 112 ? 17.309 3.903 -32.271 1.00 98.38 112 LEU A N 1
ATOM 895 C CA . LEU A 1 112 ? 17.135 4.925 -33.306 1.00 98.38 112 LEU A CA 1
ATOM 896 C C . LEU A 1 112 ? 18.116 6.090 -33.130 1.00 98.38 112 LEU A C 1
ATOM 898 O O . LEU A 1 112 ? 18.729 6.538 -34.105 1.00 98.38 112 LEU A O 1
ATOM 902 N N . MET A 1 113 ? 18.310 6.552 -31.893 1.00 98.19 113 MET A N 1
ATOM 903 C CA . MET A 1 113 ? 19.286 7.592 -31.577 1.00 98.19 113 MET A CA 1
ATOM 904 C C . MET A 1 113 ? 20.714 7.147 -31.921 1.00 98.19 113 MET A C 1
ATOM 906 O O . MET A 1 113 ? 21.435 7.896 -32.582 1.00 98.19 113 MET A O 1
ATOM 910 N N . GLN A 1 114 ? 21.112 5.926 -31.545 1.00 98.25 114 GLN A N 1
ATOM 911 C CA . GLN A 1 114 ? 22.439 5.385 -31.862 1.00 98.25 114 GLN A CA 1
ATOM 912 C C . GLN A 1 114 ? 22.669 5.292 -33.373 1.00 98.25 114 GLN A C 1
ATOM 914 O O . GLN A 1 114 ? 23.682 5.776 -33.878 1.00 98.25 114 GLN A O 1
ATOM 919 N N . ILE A 1 115 ? 21.693 4.769 -34.121 1.00 98.06 115 ILE A N 1
ATOM 920 C CA . ILE A 1 115 ? 21.760 4.698 -35.588 1.00 98.06 115 ILE A CA 1
ATOM 921 C C . ILE A 1 115 ? 21.936 6.098 -36.193 1.00 98.06 115 ILE A C 1
ATOM 923 O O . ILE A 1 115 ? 22.758 6.287 -37.091 1.00 98.06 115 ILE A O 1
ATOM 927 N N . SER A 1 116 ? 21.184 7.088 -35.706 1.00 98.12 116 SER A N 1
ATOM 928 C CA . SER A 1 116 ? 21.284 8.479 -36.164 1.00 98.12 116 SER A CA 1
ATOM 929 C C . SER A 1 116 ? 22.677 9.067 -35.915 1.00 98.12 116 SER A C 1
ATOM 931 O O . SER A 1 116 ? 23.268 9.669 -36.814 1.00 98.12 116 SER A O 1
ATOM 933 N N . MET A 1 117 ? 23.244 8.833 -34.729 1.00 97.44 117 MET A N 1
ATOM 934 C CA . MET A 1 117 ? 24.594 9.280 -34.382 1.00 97.44 117 MET A CA 1
ATOM 935 C C . MET A 1 117 ? 25.662 8.617 -35.254 1.00 97.44 117 MET A C 1
ATOM 937 O O . MET A 1 117 ? 26.526 9.315 -35.786 1.00 97.44 117 MET A O 1
ATOM 941 N N . CYS A 1 118 ? 25.574 7.305 -35.487 1.00 97.69 118 CYS A N 1
ATOM 942 C CA . CYS A 1 118 ? 26.488 6.600 -36.386 1.00 97.69 118 CYS A CA 1
ATOM 943 C C . CYS A 1 118 ? 26.410 7.138 -37.820 1.00 97.69 118 CYS A C 1
ATOM 945 O O . CYS A 1 118 ? 27.447 7.384 -38.432 1.00 97.69 118 CYS A O 1
ATOM 947 N N . LYS A 1 119 ? 25.203 7.384 -38.350 1.00 97.75 119 LYS A N 1
ATOM 948 C CA . LYS A 1 119 ? 25.017 7.976 -39.688 1.00 97.75 119 LYS A CA 1
ATOM 949 C C . LYS A 1 119 ? 25.663 9.358 -39.795 1.00 97.75 119 LYS A C 1
ATOM 951 O O . LYS A 1 119 ? 26.384 9.613 -40.758 1.00 97.75 119 LYS A O 1
ATOM 956 N N . LYS A 1 120 ? 25.459 10.222 -38.794 1.00 97.25 120 LYS A N 1
ATOM 957 C CA . LYS A 1 120 ? 26.120 11.537 -38.724 1.00 97.25 120 LYS A CA 1
ATOM 958 C C . LYS A 1 120 ? 27.641 11.397 -38.659 1.00 97.25 120 LYS A C 1
ATOM 960 O O . LYS A 1 120 ? 28.343 12.110 -39.368 1.00 97.25 120 LYS A O 1
ATOM 965 N N . GLY A 1 121 ? 28.149 10.455 -37.864 1.00 96.94 121 GLY A N 1
ATOM 966 C CA . GLY A 1 121 ? 29.579 10.157 -37.776 1.00 96.94 121 GLY A CA 1
ATOM 967 C C . GLY A 1 121 ? 30.173 9.737 -39.121 1.00 96.94 121 GLY A C 1
ATOM 968 O O . GLY A 1 121 ? 31.177 10.303 -39.546 1.00 96.94 121 GLY A O 1
ATOM 969 N N . ILE A 1 122 ? 29.522 8.805 -39.826 1.00 97.12 122 ILE A N 1
ATOM 970 C CA . ILE A 1 122 ? 29.928 8.376 -41.174 1.00 97.12 122 ILE A CA 1
ATOM 971 C C . ILE A 1 122 ? 29.964 9.571 -42.127 1.00 97.12 122 ILE A C 1
ATOM 973 O O . ILE A 1 122 ? 30.960 9.763 -42.814 1.00 97.12 122 ILE A O 1
ATOM 977 N N . GLN A 1 123 ? 28.922 10.406 -42.131 1.00 97.00 123 GLN A N 1
ATOM 978 C CA . GLN A 1 123 ? 28.862 11.591 -42.986 1.00 97.00 123 GLN A CA 1
ATOM 979 C C . GLN A 1 123 ? 30.028 12.556 -42.722 1.00 97.00 123 GLN A C 1
ATOM 981 O O . GLN A 1 123 ? 30.658 13.030 -43.665 1.00 97.00 123 GLN A O 1
ATOM 986 N N . VAL A 1 124 ? 30.353 12.821 -41.452 1.00 97.38 124 VAL A N 1
ATOM 987 C CA . VAL A 1 124 ? 31.496 13.671 -41.079 1.00 97.38 124 VAL A CA 1
ATOM 988 C C . VAL A 1 124 ? 32.813 13.073 -41.583 1.00 97.38 124 VAL A C 1
ATOM 990 O O . VAL A 1 124 ? 33.610 13.787 -42.192 1.00 97.38 124 VAL A O 1
ATOM 993 N N . TRP A 1 125 ? 33.027 11.767 -41.400 1.00 96.88 125 TRP A N 1
ATOM 994 C CA . TRP A 1 125 ? 34.232 11.085 -41.882 1.00 96.88 125 TRP A CA 1
ATOM 995 C C . TRP A 1 125 ? 34.340 11.064 -43.411 1.00 96.88 125 TRP A C 1
ATOM 997 O O . TRP A 1 125 ? 35.426 11.283 -43.949 1.00 96.88 125 TRP A O 1
ATOM 1007 N N . SER A 1 126 ? 33.230 10.858 -44.121 1.00 95.94 126 SER A N 1
ATOM 1008 C CA . SER A 1 126 ? 33.176 10.944 -45.583 1.00 95.94 126 SER A CA 1
ATOM 1009 C C . SER A 1 126 ? 33.551 12.341 -46.079 1.00 95.94 126 SER A C 1
ATOM 1011 O O . SER A 1 126 ? 34.407 12.464 -46.954 1.00 95.94 126 SER A O 1
ATOM 1013 N N . ASN A 1 127 ? 32.993 13.390 -45.470 1.00 95.00 127 ASN A N 1
ATOM 1014 C CA . ASN A 1 127 ? 33.305 14.779 -45.815 1.00 95.00 127 ASN A CA 1
ATOM 1015 C C . ASN A 1 127 ? 34.778 15.126 -45.549 1.00 95.00 127 ASN A C 1
ATOM 1017 O O . ASN A 1 127 ? 35.418 15.795 -46.364 1.00 95.00 127 ASN A O 1
ATOM 1021 N N . ALA A 1 128 ? 35.329 14.655 -44.425 1.00 94.75 128 ALA A N 1
ATOM 1022 C CA . ALA A 1 128 ? 36.739 14.838 -44.098 1.00 94.75 128 ALA A CA 1
ATOM 1023 C C . ALA A 1 128 ? 37.631 14.159 -45.146 1.00 94.75 128 ALA A C 1
ATOM 1025 O O . ALA A 1 128 ? 38.521 14.799 -45.704 1.00 94.75 128 ALA A O 1
ATOM 1026 N N . ARG A 1 129 ? 37.347 12.894 -45.484 1.00 95.62 129 ARG A N 1
ATOM 1027 C CA . ARG A 1 129 ? 38.076 12.145 -46.517 1.00 95.62 129 ARG A CA 1
ATOM 1028 C C . ARG A 1 129 ? 38.040 12.851 -47.872 1.00 95.62 129 ARG A C 1
ATOM 1030 O O . ARG A 1 129 ? 39.077 12.959 -48.518 1.00 95.62 129 ARG A O 1
ATOM 1037 N N . GLU A 1 130 ? 36.877 13.325 -48.311 1.00 94.81 130 GLU A N 1
ATOM 1038 C CA . GLU A 1 130 ? 36.769 14.070 -49.570 1.00 94.81 130 GLU A CA 1
ATOM 1039 C C . GLU A 1 130 ? 37.573 15.367 -49.558 1.00 94.81 130 GLU A C 1
ATOM 1041 O O . GLU A 1 130 ? 38.200 15.697 -50.560 1.00 94.81 130 GLU A O 1
ATOM 1046 N N . SER A 1 131 ? 37.563 16.092 -48.439 1.00 91.12 131 SER A N 1
ATOM 1047 C CA . SER A 1 131 ? 38.352 17.318 -48.283 1.00 91.12 131 SER A CA 1
ATOM 1048 C C . SER A 1 131 ? 39.850 17.034 -48.403 1.00 91.12 131 SER A C 1
ATOM 1050 O O . SER A 1 131 ? 40.554 17.786 -49.066 1.00 91.12 131 SER A O 1
ATOM 1052 N N . PHE A 1 132 ? 40.327 15.919 -47.836 1.00 90.69 132 PHE A N 1
ATOM 1053 C CA . PHE A 1 132 ? 41.720 15.487 -47.983 1.00 90.69 132 PHE A CA 1
ATOM 1054 C C . PHE A 1 132 ? 42.081 15.057 -49.406 1.00 90.69 132 PHE A C 1
ATOM 1056 O O . PHE A 1 132 ? 43.190 15.323 -49.840 1.00 90.69 132 PHE A O 1
ATOM 1063 N N . LEU A 1 133 ? 41.171 14.404 -50.133 1.00 90.25 133 LEU A N 1
ATOM 1064 C CA . LEU A 1 133 ? 41.418 13.972 -51.516 1.00 90.25 133 LEU A CA 1
ATOM 1065 C C . LEU A 1 133 ? 41.401 15.123 -52.534 1.00 90.25 133 LEU A C 1
ATOM 1067 O O . LEU A 1 133 ? 41.862 14.942 -53.656 1.00 90.25 133 LEU A O 1
ATOM 1071 N N . LYS A 1 134 ? 40.807 16.264 -52.172 1.00 87.50 134 LYS A N 1
ATOM 1072 C CA . LYS A 1 134 ? 40.731 17.471 -53.010 1.00 87.50 134 LYS A CA 1
ATOM 1073 C C . LYS A 1 134 ? 41.902 18.441 -52.774 1.00 87.50 134 LYS A C 1
ATOM 1075 O O . LYS A 1 134 ? 41.971 19.444 -53.481 1.00 87.50 134 LYS A O 1
ATOM 1080 N N . MET A 1 135 ? 42.766 18.167 -51.791 1.00 65.94 135 MET A N 1
ATOM 1081 C CA . MET A 1 135 ? 44.054 18.848 -51.579 1.00 65.94 135 MET A CA 1
ATOM 1082 C C . MET A 1 135 ? 45.158 18.151 -52.368 1.00 65.94 135 MET A C 1
ATOM 1084 O O . MET A 1 135 ? 46.031 18.882 -52.880 1.00 65.94 135 MET A O 1
#

Radius of gyration: 35.52 Å; chains: 1; bounding box: 68×31×105 Å